Protein AF-A0A352FCW0-F1 (afdb_monomer_lite)

Structure (mmCIF, N/CA/C/O backbone):
data_AF-A0A352FCW0-F1
#
_entry.id   AF-A0A352FCW0-F1
#
loop_
_atom_site.group_PDB
_atom_site.id
_atom_site.type_symbol
_atom_site.label_atom_id
_atom_site.label_alt_id
_atom_site.label_comp_id
_atom_site.label_asym_id
_atom_site.label_entity_id
_atom_site.label_seq_id
_atom_site.pdbx_PDB_ins_code
_atom_site.Cartn_x
_atom_site.Cartn_y
_atom_site.Cartn_z
_atom_site.occupancy
_atom_site.B_iso_or_equiv
_atom_site.auth_seq_id
_atom_site.auth_comp_id
_atom_site.auth_asym_id
_atom_site.auth_atom_id
_atom_site.pdbx_PDB_model_num
ATOM 1 N N . MET A 1 1 ? -35.172 20.297 -51.872 1.00 46.06 1 MET A N 1
ATOM 2 C CA . MET A 1 1 ? -34.884 21.464 -51.011 1.00 46.06 1 MET A CA 1
ATOM 3 C C . MET A 1 1 ? -35.630 21.309 -49.692 1.00 46.06 1 MET A C 1
ATOM 5 O O . MET A 1 1 ? -36.744 21.790 -49.589 1.00 46.06 1 MET A O 1
ATOM 9 N N . ASN A 1 2 ? -35.044 20.618 -48.710 1.00 44.84 2 ASN A N 1
ATOM 10 C CA . ASN A 1 2 ? -35.530 20.645 -47.327 1.00 44.84 2 ASN A CA 1
ATOM 11 C C . ASN A 1 2 ? -34.406 21.219 -46.468 1.00 44.84 2 ASN A C 1
ATOM 13 O O . ASN A 1 2 ? -33.403 20.556 -46.216 1.00 44.84 2 ASN A O 1
ATOM 17 N N . SER A 1 3 ? -34.553 22.490 -46.108 1.00 53.47 3 SER A N 1
ATOM 18 C CA . SER A 1 3 ? -33.591 23.254 -45.322 1.00 53.47 3 SER A CA 1
ATOM 19 C C . SER A 1 3 ? -33.583 22.731 -43.886 1.00 53.47 3 SER A C 1
ATOM 21 O O . SER A 1 3 ? -34.507 22.979 -43.115 1.00 53.47 3 SER A O 1
ATOM 23 N N . ILE A 1 4 ? -32.550 21.967 -43.539 1.00 62.34 4 ILE A N 1
ATOM 24 C CA . ILE A 1 4 ? -32.309 21.484 -42.177 1.00 62.34 4 ILE A CA 1
ATOM 25 C C . ILE A 1 4 ? -31.967 22.715 -41.319 1.00 62.34 4 ILE A C 1
ATOM 27 O O . ILE A 1 4 ? -31.013 23.424 -41.645 1.00 62.34 4 ILE A O 1
ATOM 31 N N . PRO A 1 5 ? -32.730 23.033 -40.258 1.00 52.28 5 PRO A N 1
ATOM 32 C CA . PRO A 1 5 ? -32.533 24.279 -39.534 1.00 52.28 5 PRO A CA 1
ATOM 33 C C . PRO A 1 5 ? -31.253 24.215 -38.687 1.00 52.28 5 PRO A C 1
ATOM 35 O O . PRO A 1 5 ? -31.113 23.381 -37.789 1.00 52.28 5 PRO A O 1
ATOM 38 N N . LEU A 1 6 ? -30.338 25.142 -38.988 1.00 59.28 6 LEU A N 1
ATOM 39 C CA . LEU A 1 6 ? -28.965 25.294 -38.482 1.00 59.28 6 LEU A CA 1
ATOM 40 C C . LEU A 1 6 ? -28.824 25.243 -36.942 1.00 59.28 6 LEU A C 1
ATOM 42 O O . LEU A 1 6 ? -27.755 24.922 -36.433 1.00 59.28 6 LEU A O 1
ATOM 46 N N . HIS A 1 7 ? -29.903 25.475 -36.185 1.00 51.12 7 HIS A N 1
ATOM 47 C CA . HIS A 1 7 ? -29.898 25.419 -34.718 1.00 51.12 7 HIS A CA 1
ATOM 48 C C . HIS A 1 7 ? -29.762 23.993 -34.150 1.00 51.12 7 HIS A C 1
ATOM 50 O O . HIS A 1 7 ? -29.189 23.814 -33.077 1.00 51.12 7 HIS A O 1
ATOM 56 N N . ARG A 1 8 ? -30.241 22.959 -34.863 1.00 48.69 8 ARG A N 1
ATOM 57 C CA . ARG A 1 8 ? -30.185 21.565 -34.373 1.00 48.69 8 ARG A CA 1
ATOM 58 C C . ARG A 1 8 ? -28.763 21.006 -34.381 1.00 48.69 8 ARG A C 1
ATOM 60 O O . ARG A 1 8 ? -28.415 20.204 -33.522 1.00 48.69 8 ARG A O 1
ATOM 67 N N . SER A 1 9 ? -27.940 21.474 -35.321 1.00 47.31 9 SER A N 1
ATOM 68 C CA . SER A 1 9 ? -26.532 21.084 -35.440 1.00 47.31 9 SER A CA 1
ATOM 69 C C . SER A 1 9 ? -25.639 21.789 -34.416 1.00 47.31 9 SER A C 1
ATOM 71 O O . SER A 1 9 ? -24.590 21.261 -34.061 1.00 47.31 9 SER A O 1
ATOM 73 N N . LEU A 1 10 ? -26.061 22.957 -33.916 1.00 49.94 10 LEU A N 1
ATOM 74 C CA . LEU A 1 10 ? -25.282 23.750 -32.967 1.00 49.94 10 LEU A CA 1
ATOM 75 C C . LEU A 1 10 ? -25.457 23.265 -31.514 1.00 49.94 10 LEU A C 1
ATOM 77 O O . LEU A 1 10 ? -24.490 23.264 -30.759 1.00 49.94 10 LEU A O 1
ATOM 81 N N . CYS A 1 11 ? -26.637 22.748 -31.140 1.00 42.12 11 CYS A N 1
ATOM 82 C CA . CYS A 1 11 ? -26.856 22.139 -29.815 1.00 42.12 11 CYS A CA 1
ATOM 83 C C . CYS A 1 11 ? -26.120 20.804 -29.610 1.00 42.12 11 CYS A C 1
ATOM 85 O O . CYS A 1 11 ? -25.777 20.463 -28.480 1.00 42.12 11 CYS A O 1
ATOM 87 N N . LEU A 1 12 ? -25.858 20.045 -30.679 1.00 48.56 12 LEU A N 1
ATOM 88 C CA . LEU A 1 12 ? -25.116 18.782 -30.578 1.00 48.56 12 LEU A CA 1
ATOM 89 C C . LEU A 1 12 ? -23.610 18.996 -30.355 1.00 48.56 12 LEU A C 1
ATOM 91 O O . LEU A 1 12 ? -22.948 18.109 -29.825 1.00 48.56 12 LEU A O 1
ATOM 95 N N . LEU A 1 13 ? -23.075 20.175 -30.696 1.00 47.62 13 LEU A N 1
ATOM 96 C CA . LEU A 1 13 ? -21.655 20.489 -30.514 1.00 47.62 13 LEU A CA 1
ATOM 97 C C . LEU A 1 13 ? -21.319 20.953 -29.082 1.00 47.62 13 LEU A C 1
ATOM 99 O O . LEU A 1 13 ? -20.189 20.779 -28.635 1.00 47.62 13 LEU A O 1
ATOM 103 N N . SER A 1 14 ? -22.283 21.503 -28.332 1.00 49.62 14 SER A N 1
ATOM 104 C CA . SER A 1 14 ? -22.051 22.006 -26.967 1.00 49.62 14 SER A CA 1
ATOM 105 C C . SER A 1 14 ? -22.097 20.929 -25.877 1.00 49.62 14 SER A C 1
ATOM 107 O O . SER A 1 14 ? -21.581 21.154 -24.786 1.00 49.62 14 SER A O 1
ATOM 109 N N . LEU A 1 15 ? -22.681 19.754 -26.143 1.00 50.31 15 LEU A N 1
ATOM 110 C CA . LEU A 1 15 ? -22.787 18.673 -25.149 1.00 50.31 15 LEU A CA 1
ATOM 111 C C . LEU A 1 15 ? -21.521 17.791 -25.068 1.00 50.31 15 LEU A C 1
ATOM 113 O O . LEU A 1 15 ? -21.338 17.067 -24.094 1.00 50.31 15 LEU A O 1
ATOM 117 N N . GLY A 1 16 ? -20.624 17.868 -26.059 1.00 51.00 16 GLY A N 1
ATOM 118 C CA . GLY A 1 16 ? -19.417 17.032 -26.139 1.00 51.00 16 GLY A CA 1
ATOM 119 C C . GLY A 1 16 ? -18.203 17.527 -25.339 1.00 51.00 16 GLY A C 1
ATOM 120 O O . GLY A 1 16 ? -17.271 16.761 -25.122 1.00 51.00 16 GLY A O 1
ATOM 121 N N . LEU A 1 17 ? -18.194 18.782 -24.878 1.00 50.91 17 LEU A N 1
ATOM 122 C CA . LEU A 1 17 ? -17.017 19.391 -24.231 1.00 50.91 17 LEU A CA 1
ATOM 123 C C . LEU A 1 17 ? -16.958 19.210 -22.706 1.00 50.91 17 LEU A C 1
ATOM 125 O O . LEU A 1 17 ? -15.923 19.488 -22.107 1.00 50.91 17 LEU A O 1
ATOM 129 N N . PHE A 1 18 ? -18.016 18.701 -22.068 1.00 48.22 18 PHE A N 1
ATOM 130 C CA . PHE A 1 18 ? -18.032 18.502 -20.612 1.00 48.22 18 PHE A CA 1
ATOM 131 C C . PHE A 1 18 ? -17.399 17.184 -20.143 1.00 48.22 18 PHE A C 1
ATOM 133 O O . PHE A 1 18 ? -17.110 17.042 -18.959 1.00 48.22 18 PHE A O 1
ATOM 140 N N . PHE A 1 19 ? -17.153 16.225 -21.040 1.00 49.19 19 PHE A N 1
ATOM 141 C CA . PHE A 1 19 ? -16.650 14.901 -20.646 1.00 49.19 19 PHE A CA 1
ATOM 142 C C . PHE A 1 19 ? -15.115 14.792 -20.629 1.00 49.19 19 PHE A C 1
ATOM 144 O O . PHE A 1 19 ? -14.572 13.762 -20.242 1.00 49.19 19 PHE A O 1
ATOM 151 N N . SER A 1 20 ? -14.395 15.836 -21.054 1.00 49.03 20 SER A N 1
ATOM 152 C CA . SER A 1 20 ? -12.980 15.701 -21.424 1.00 49.03 20 SER A CA 1
ATOM 153 C C . SER A 1 20 ? -11.960 16.061 -20.336 1.00 49.03 20 SER A C 1
ATOM 155 O O . SER A 1 20 ? -10.766 15.949 -20.598 1.00 49.03 20 SER A O 1
ATOM 157 N N . SER A 1 21 ? -12.369 16.492 -19.135 1.00 43.19 21 SER A N 1
ATOM 158 C CA . SER A 1 21 ? -11.427 17.039 -18.138 1.00 43.19 21 SER A CA 1
ATOM 159 C C . SER A 1 21 ? -11.143 16.160 -16.919 1.00 43.19 21 SER A C 1
ATOM 161 O O . SER A 1 21 ? -10.517 16.639 -15.977 1.00 43.19 21 SER A O 1
ATOM 163 N N . SER A 1 22 ? -11.548 14.888 -16.898 1.00 43.19 22 SER A N 1
ATOM 164 C CA . SER A 1 22 ? -11.097 13.979 -15.836 1.00 43.19 22 SER A CA 1
ATOM 165 C C . SER A 1 22 ? -9.909 13.158 -16.334 1.00 43.19 22 SER A C 1
ATOM 167 O O . SER A 1 22 ? -10.084 12.079 -16.892 1.00 43.19 22 SER A O 1
ATOM 169 N N . LEU A 1 23 ? -8.692 13.692 -16.169 1.00 55.28 23 LEU A N 1
ATOM 170 C CA . LEU A 1 23 ? -7.484 12.865 -16.171 1.00 55.28 23 LEU A CA 1
ATOM 171 C C . LEU A 1 23 ? -7.317 12.282 -14.759 1.00 55.28 23 LEU A C 1
ATOM 173 O O . LEU A 1 23 ? -6.994 13.034 -13.836 1.00 55.28 23 LEU A O 1
ATOM 177 N N . PRO A 1 24 ? -7.531 10.973 -14.550 1.00 50.25 24 PRO A N 1
ATOM 178 C CA . PRO A 1 24 ? -7.170 10.344 -13.293 1.00 50.25 24 PRO A CA 1
ATOM 179 C C . PRO A 1 24 ? -5.639 10.255 -13.189 1.00 50.25 24 PRO A C 1
ATOM 181 O O . PRO A 1 24 ? -4.991 9.684 -14.059 1.00 50.25 24 PRO A O 1
ATOM 184 N N . GLY A 1 25 ? -5.079 10.809 -12.111 1.00 57.16 25 GLY A N 1
ATOM 185 C CA . GLY A 1 25 ? -3.739 10.480 -11.612 1.00 57.16 25 GLY A CA 1
ATOM 186 C C . GLY A 1 25 ? -2.565 10.886 -12.507 1.00 57.16 25 GLY A C 1
ATOM 187 O O . GLY A 1 25 ? -1.938 10.034 -13.127 1.00 57.16 25 GLY A O 1
ATOM 188 N N . GLN A 1 26 ? -2.211 12.174 -12.522 1.00 56.91 26 GLN A N 1
ATOM 189 C CA . GLN A 1 26 ? -0.851 12.579 -12.886 1.00 56.91 26 GLN A CA 1
ATOM 190 C C . GLN A 1 26 ? 0.007 12.540 -11.621 1.00 56.91 26 GLN A C 1
ATOM 192 O O . GLN A 1 26 ? -0.141 13.402 -10.756 1.00 56.91 26 GLN A O 1
ATOM 197 N N . ASP A 1 27 ? 0.878 11.539 -11.485 1.00 63.91 27 ASP A N 1
ATOM 198 C CA . ASP A 1 27 ? 1.909 11.602 -10.448 1.00 63.91 27 ASP A CA 1
ATOM 199 C C . ASP A 1 27 ? 2.846 12.774 -10.778 1.00 63.91 27 ASP A C 1
ATOM 201 O O . ASP A 1 27 ? 3.234 12.958 -11.936 1.00 63.91 27 ASP A O 1
ATOM 205 N N . SER A 1 28 ? 3.221 13.587 -9.786 1.00 67.50 28 SER A N 1
ATOM 206 C CA . SER A 1 28 ? 4.217 14.642 -10.007 1.00 67.50 28 SER A CA 1
ATOM 207 C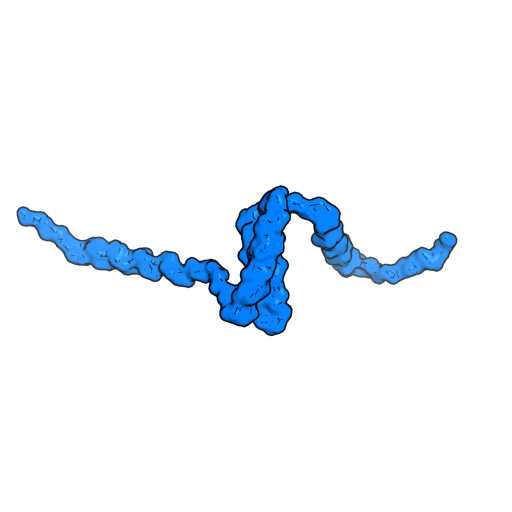 C . SER A 1 28 ? 5.538 14.048 -10.486 1.00 67.50 28 SER A C 1
ATOM 209 O O . SER A 1 28 ? 5.929 12.949 -10.083 1.00 67.50 28 SER A O 1
ATOM 211 N N . ALA A 1 29 ? 6.287 14.824 -11.271 1.00 73.69 29 ALA A N 1
ATOM 212 C CA . ALA A 1 29 ? 7.649 14.493 -11.686 1.00 73.69 29 ALA A CA 1
ATOM 213 C C . ALA A 1 29 ? 8.555 14.085 -10.504 1.00 73.69 29 ALA A C 1
ATOM 215 O O . ALA A 1 29 ? 9.464 13.280 -10.679 1.00 73.69 29 ALA A O 1
ATOM 216 N N . ALA A 1 30 ? 8.275 14.581 -9.292 1.00 81.38 30 ALA A N 1
ATOM 217 C CA . ALA A 1 30 ? 8.989 14.205 -8.070 1.00 81.38 30 ALA A CA 1
ATOM 218 C C . ALA A 1 30 ? 8.804 12.727 -7.664 1.00 81.38 30 ALA A C 1
ATOM 220 O O . ALA A 1 30 ? 9.695 12.140 -7.056 1.00 81.38 30 ALA A O 1
ATOM 221 N N . LEU A 1 31 ? 7.668 12.113 -8.008 1.00 86.62 31 LEU A N 1
ATOM 222 C CA . LEU A 1 31 ? 7.311 10.738 -7.644 1.00 86.62 31 LEU A CA 1
ATOM 223 C C . LEU A 1 31 ? 7.627 9.717 -8.749 1.00 86.62 31 LEU A C 1
ATOM 225 O O . LEU A 1 31 ? 7.669 8.515 -8.482 1.00 86.62 31 LEU A O 1
ATOM 229 N N . ALA A 1 32 ? 7.940 10.180 -9.964 1.00 89.25 32 ALA A N 1
ATOM 230 C CA . ALA A 1 32 ? 8.375 9.344 -11.083 1.00 89.25 32 ALA A CA 1
ATOM 231 C C . ALA A 1 32 ? 9.457 8.293 -10.726 1.00 89.25 32 ALA A C 1
ATOM 233 O O . ALA A 1 32 ? 9.253 7.122 -11.058 1.00 89.25 32 ALA A O 1
ATOM 234 N N . PRO A 1 33 ? 10.553 8.622 -10.003 1.00 92.50 33 PRO A N 1
ATOM 235 C CA . PRO A 1 33 ? 11.566 7.618 -9.656 1.00 92.50 33 PRO A CA 1
ATOM 236 C C . PRO A 1 33 ? 11.044 6.529 -8.704 1.00 92.50 33 PRO A C 1
ATOM 238 O O . PRO A 1 33 ? 11.459 5.372 -8.792 1.00 92.50 33 PRO A O 1
ATOM 241 N N . ILE A 1 34 ? 10.113 6.866 -7.803 1.00 93.62 34 ILE A N 1
ATOM 242 C CA . ILE A 1 34 ? 9.499 5.895 -6.885 1.00 93.62 34 ILE A CA 1
ATOM 243 C C . ILE A 1 34 ? 8.584 4.955 -7.672 1.00 93.62 34 ILE A C 1
ATOM 245 O O . ILE A 1 34 ? 8.662 3.739 -7.492 1.00 93.62 34 ILE A O 1
ATOM 249 N N . ARG A 1 35 ? 7.772 5.498 -8.588 1.00 93.25 35 ARG A N 1
ATOM 250 C CA . ARG A 1 35 ? 6.936 4.701 -9.495 1.00 93.25 35 ARG A CA 1
ATOM 251 C C . ARG A 1 35 ? 7.772 3.698 -10.284 1.00 93.25 35 ARG A C 1
ATOM 253 O O . ARG A 1 35 ? 7.474 2.505 -10.242 1.00 93.25 35 ARG A O 1
ATOM 260 N N . GLU A 1 36 ? 8.829 4.157 -10.952 1.00 94.50 36 GLU A N 1
ATOM 261 C CA . GLU A 1 36 ? 9.694 3.294 -11.763 1.00 94.50 36 GLU A CA 1
ATOM 262 C C . GLU A 1 36 ? 10.313 2.173 -10.919 1.00 94.50 36 GLU A C 1
ATOM 264 O O . GLU A 1 36 ? 10.344 1.007 -11.327 1.00 94.50 36 GLU A O 1
ATOM 269 N N . LYS A 1 37 ? 10.741 2.492 -9.691 1.00 95.31 37 LYS A N 1
ATOM 270 C CA . LYS A 1 37 ? 11.282 1.493 -8.770 1.00 95.31 37 LYS A CA 1
ATOM 271 C C . LYS A 1 37 ? 10.235 0.455 -8.368 1.00 95.31 37 LYS A C 1
ATOM 273 O O . LYS A 1 37 ? 10.538 -0.740 -8.384 1.00 95.31 37 LYS A O 1
ATOM 278 N N . CYS A 1 38 ? 9.019 0.881 -8.032 1.00 95.06 38 CYS A N 1
ATOM 279 C CA . CYS A 1 38 ? 7.917 -0.018 -7.695 1.00 95.06 38 CYS A CA 1
ATOM 280 C C . CYS A 1 38 ? 7.544 -0.928 -8.875 1.00 95.06 38 CYS A C 1
ATOM 282 O O . CYS A 1 38 ? 7.348 -2.129 -8.680 1.00 95.06 38 CYS A O 1
ATOM 284 N N . GLU A 1 39 ? 7.506 -0.400 -10.099 1.00 94.69 39 GLU A N 1
ATOM 285 C CA . GLU A 1 39 ? 7.249 -1.184 -11.313 1.00 94.69 39 GLU A CA 1
ATOM 286 C C . GLU A 1 39 ? 8.366 -2.198 -11.589 1.00 94.69 39 GLU A C 1
ATOM 288 O O . GLU A 1 39 ? 8.088 -3.361 -11.886 1.00 94.69 39 GLU A O 1
ATOM 293 N N . SER A 1 40 ? 9.628 -1.786 -11.445 1.00 95.50 40 SER A N 1
ATOM 294 C CA . SER A 1 40 ? 10.803 -2.653 -11.603 1.00 95.50 40 SER A CA 1
ATOM 295 C C . SER A 1 40 ? 10.771 -3.841 -10.636 1.00 95.50 40 SER A C 1
ATOM 297 O O . SER A 1 40 ? 10.919 -4.986 -11.059 1.00 95.50 40 SER A O 1
ATOM 299 N N . VAL A 1 41 ? 10.493 -3.589 -9.352 1.00 94.69 41 VAL A N 1
ATOM 300 C CA . VAL A 1 41 ? 10.373 -4.641 -8.329 1.00 94.69 41 VAL A CA 1
ATOM 301 C C . VAL A 1 41 ? 9.189 -5.562 -8.623 1.00 94.69 41 VAL A C 1
ATOM 303 O O . VAL A 1 41 ? 9.321 -6.779 -8.529 1.00 94.69 41 VAL A O 1
ATOM 306 N N . SER A 1 42 ? 8.052 -5.002 -9.041 1.00 93.81 42 SER A N 1
ATOM 307 C CA . SER A 1 42 ? 6.835 -5.772 -9.329 1.00 93.81 42 SER A CA 1
ATOM 308 C C . SER A 1 42 ? 7.031 -6.789 -10.457 1.00 93.81 42 SER A C 1
ATOM 310 O O . SER A 1 42 ? 6.489 -7.889 -10.386 1.00 93.81 42 SER A O 1
ATOM 312 N N . LYS A 1 43 ? 7.852 -6.464 -11.467 1.00 93.19 43 LYS A N 1
ATOM 313 C CA . LYS A 1 43 ? 8.181 -7.368 -12.587 1.00 93.19 43 LYS A CA 1
ATOM 314 C C . LYS A 1 43 ? 8.956 -8.621 -12.161 1.00 93.19 43 LYS A C 1
ATOM 316 O O . LYS A 1 43 ? 8.973 -9.592 -12.908 1.00 93.19 43 LYS A O 1
ATOM 321 N N . GLY A 1 44 ? 9.588 -8.617 -10.985 1.00 93.62 44 GLY A N 1
ATOM 322 C CA . GLY A 1 44 ? 10.336 -9.764 -10.463 1.00 93.62 44 GLY A CA 1
ATOM 323 C C . GLY A 1 44 ? 9.467 -10.895 -9.900 1.00 93.62 44 GLY A C 1
ATOM 324 O O . GLY A 1 44 ? 9.994 -11.963 -9.596 1.00 93.62 44 GLY A O 1
ATOM 325 N N . PHE A 1 45 ? 8.155 -10.691 -9.750 1.00 93.31 45 PHE A N 1
ATOM 326 C CA . PHE A 1 45 ? 7.255 -11.663 -9.130 1.00 93.31 45 PHE A CA 1
ATOM 327 C C . PHE A 1 45 ? 6.387 -12.375 -10.167 1.00 93.31 45 PHE A C 1
ATOM 329 O O . PHE A 1 45 ? 5.824 -11.762 -11.071 1.00 93.31 45 PHE A O 1
ATOM 336 N N . SER A 1 46 ? 6.212 -13.685 -9.990 1.00 90.75 46 SER A N 1
ATOM 337 C CA . SER A 1 46 ? 5.217 -14.456 -10.742 1.00 90.75 46 SER A CA 1
ATOM 338 C C . SER A 1 46 ? 3.827 -14.209 -10.148 1.00 90.75 46 SER A C 1
ATOM 340 O O . SER A 1 46 ? 3.376 -14.944 -9.273 1.00 90.75 46 SER A O 1
ATOM 342 N N . GLY A 1 47 ? 3.170 -13.129 -10.575 1.00 91.81 47 GLY A N 1
ATOM 343 C CA . GLY A 1 47 ? 1.838 -12.751 -10.105 1.00 91.81 47 GLY A CA 1
ATOM 344 C C . GLY A 1 47 ? 1.488 -11.291 -10.385 1.00 91.81 47 GLY A C 1
ATOM 345 O O . GLY A 1 47 ? 2.224 -10.571 -11.053 1.00 91.81 47 GLY A O 1
ATOM 346 N N . VAL A 1 48 ? 0.344 -10.847 -9.860 1.00 94.25 48 VAL A N 1
ATOM 347 C CA . VAL A 1 48 ? -0.077 -9.442 -9.921 1.00 94.25 48 VAL A CA 1
ATOM 348 C C . VAL A 1 48 ? 0.276 -8.767 -8.600 1.00 94.25 48 VAL A C 1
ATOM 350 O O . VAL A 1 48 ? -0.175 -9.212 -7.546 1.00 94.25 48 VAL A O 1
ATOM 353 N N . VAL A 1 49 ? 1.056 -7.688 -8.655 1.00 96.00 49 VAL A N 1
ATOM 354 C CA . VAL A 1 49 ? 1.465 -6.905 -7.478 1.00 96.00 49 VAL A CA 1
ATOM 355 C C . VAL A 1 49 ? 0.723 -5.572 -7.473 1.00 96.00 49 VAL A C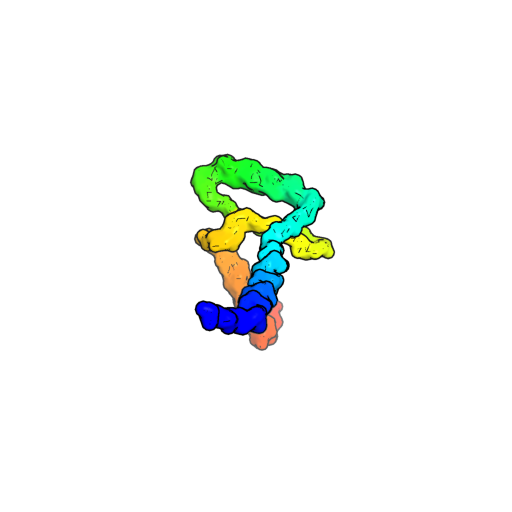 1
ATOM 357 O O . VAL A 1 49 ? 0.796 -4.820 -8.443 1.00 96.00 49 VAL A O 1
ATOM 360 N N . GLY A 1 50 ? -0.006 -5.282 -6.397 1.00 95.12 50 GLY A N 1
ATOM 361 C CA . GLY A 1 50 ? -0.601 -3.969 -6.146 1.00 95.12 50 GLY A CA 1
ATOM 362 C C . GLY A 1 50 ? 0.300 -3.132 -5.247 1.00 95.12 50 GLY A C 1
ATOM 363 O O . GLY A 1 50 ? 0.856 -3.654 -4.282 1.00 95.12 50 GLY A O 1
ATOM 364 N N . VAL A 1 51 ? 0.442 -1.842 -5.548 1.00 95.56 51 VAL A N 1
ATOM 365 C CA . VAL A 1 51 ? 1.241 -0.904 -4.745 1.00 95.56 51 VAL A CA 1
ATOM 366 C C . VAL A 1 51 ? 0.441 0.373 -4.541 1.00 95.56 51 VAL A C 1
ATOM 368 O O . VAL A 1 51 ? -0.108 0.906 -5.497 1.00 95.56 51 VAL A O 1
ATOM 371 N N . GLY A 1 52 ? 0.390 0.871 -3.309 1.00 94.31 52 GLY A N 1
ATOM 372 C CA . GLY A 1 52 ? -0.147 2.189 -2.979 1.00 94.31 52 GLY A CA 1
ATOM 373 C C . GLY A 1 52 ? 0.839 2.915 -2.075 1.00 94.31 52 GLY A C 1
ATOM 374 O O . GLY A 1 52 ? 1.204 2.391 -1.026 1.00 94.31 52 GLY A O 1
ATOM 375 N N . VAL A 1 53 ? 1.290 4.094 -2.489 1.00 93.81 53 VAL A N 1
ATOM 376 C CA . VAL A 1 53 ? 2.218 4.944 -1.734 1.00 93.81 53 VAL A CA 1
ATOM 377 C C . VAL A 1 53 ? 1.618 6.335 -1.644 1.00 93.81 53 VAL A C 1
ATOM 379 O O . VAL A 1 53 ? 1.183 6.868 -2.661 1.00 93.81 53 VAL A O 1
ATOM 382 N N . GLN A 1 54 ? 1.625 6.916 -0.446 1.00 92.88 54 GLN A N 1
ATOM 383 C CA . GLN A 1 54 ? 1.256 8.308 -0.214 1.00 92.88 54 GLN A CA 1
ATOM 384 C C . GLN A 1 54 ? 2.462 9.086 0.298 1.00 92.88 54 GLN A C 1
ATOM 386 O O . GLN A 1 54 ? 3.114 8.668 1.256 1.00 92.88 54 GLN A O 1
ATOM 391 N N . GLU A 1 55 ? 2.719 10.247 -0.287 1.00 92.00 55 GLU A N 1
ATOM 392 C CA . GLU A 1 55 ? 3.598 11.240 0.310 1.00 92.00 55 GLU A CA 1
ATOM 393 C C . GLU A 1 55 ? 2.819 12.050 1.355 1.00 92.00 55 GLU A C 1
ATOM 395 O O . GLU A 1 55 ? 1.837 12.723 1.045 1.00 92.00 55 GLU A O 1
ATOM 400 N N . LEU A 1 56 ? 3.259 12.000 2.613 1.00 91.69 56 LEU A N 1
ATOM 401 C CA . LEU A 1 56 ? 2.511 12.580 3.734 1.00 91.69 56 LEU A CA 1
ATOM 402 C C . LEU A 1 56 ? 2.481 14.118 3.737 1.00 91.69 56 LEU A C 1
ATOM 404 O O . LEU A 1 56 ? 1.552 14.700 4.287 1.00 91.69 56 LEU A O 1
ATOM 408 N N . ASN A 1 57 ? 3.468 14.780 3.124 1.00 89.75 57 ASN A N 1
ATOM 409 C CA . ASN A 1 57 ? 3.599 16.241 3.183 1.00 89.75 57 ASN A CA 1
ATOM 410 C C . ASN A 1 57 ? 2.618 16.974 2.262 1.00 89.75 57 ASN A C 1
ATOM 412 O O . ASN A 1 57 ? 2.067 18.006 2.632 1.00 89.75 57 ASN A O 1
ATOM 416 N N . ASN A 1 58 ? 2.426 16.464 1.047 1.00 87.12 58 ASN A N 1
ATOM 417 C CA . ASN A 1 58 ? 1.594 17.094 0.019 1.00 87.12 58 ASN A CA 1
ATOM 418 C C . ASN A 1 58 ? 0.389 16.228 -0.383 1.00 87.12 58 ASN A C 1
ATOM 420 O O . ASN A 1 58 ? -0.427 16.659 -1.193 1.00 87.12 58 ASN A O 1
ATOM 424 N N . GLY A 1 59 ? 0.272 15.018 0.175 1.00 88.94 59 GLY A N 1
ATOM 425 C CA . GLY A 1 59 ? -0.839 14.107 -0.066 1.00 88.94 59 GLY A CA 1
ATOM 426 C C . GLY A 1 59 ? -0.840 13.465 -1.451 1.00 88.94 59 GLY A C 1
ATOM 427 O O . GLY A 1 59 ? -1.864 12.905 -1.836 1.00 88.94 59 GLY A O 1
ATOM 428 N N . GLN A 1 60 ? 0.257 13.543 -2.205 1.00 89.94 60 GLN A N 1
ATOM 429 C CA . GLN A 1 60 ? 0.357 12.898 -3.508 1.00 89.94 60 GLN A CA 1
ATOM 430 C C . GLN A 1 60 ? 0.415 11.377 -3.384 1.00 89.94 60 GLN A C 1
ATOM 432 O O . GLN A 1 60 ? 0.922 10.839 -2.399 1.00 89.94 60 GLN A O 1
ATOM 437 N N . TRP A 1 61 ? -0.079 10.686 -4.410 1.00 90.94 61 TRP A N 1
ATOM 438 C CA . TRP A 1 61 ? -0.178 9.232 -4.423 1.00 90.94 61 TRP A CA 1
ATOM 439 C C . TRP A 1 61 ? 0.492 8.633 -5.648 1.00 90.94 61 TRP A C 1
ATOM 441 O O . TRP A 1 61 ? 0.398 9.191 -6.733 1.00 90.94 61 TRP A O 1
ATOM 451 N N . ILE A 1 62 ? 1.073 7.451 -5.466 1.00 93.19 62 ILE A N 1
ATOM 452 C CA . ILE A 1 62 ? 1.397 6.511 -6.538 1.00 93.19 62 ILE A CA 1
ATOM 453 C C . ILE A 1 62 ? 0.572 5.260 -6.295 1.00 93.19 62 ILE A C 1
ATOM 455 O O . ILE A 1 62 ? 0.616 4.682 -5.206 1.00 93.19 62 ILE A O 1
ATOM 459 N N . VAL A 1 63 ? -0.148 4.813 -7.320 1.00 93.88 63 VAL A N 1
ATOM 460 C CA . VAL A 1 63 ? -0.921 3.573 -7.259 1.00 93.88 63 VAL A CA 1
ATOM 461 C C . VAL A 1 63 ? -0.621 2.708 -8.484 1.00 93.88 63 VAL A C 1
ATOM 463 O O . VAL A 1 63 ? -0.747 3.159 -9.622 1.00 9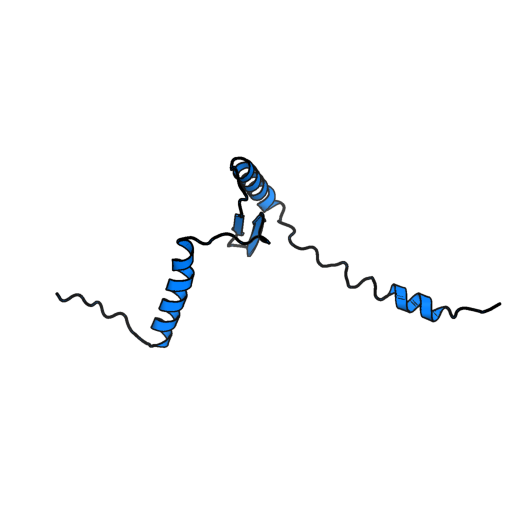3.88 63 VAL A O 1
ATOM 466 N N . LEU A 1 64 ? -0.226 1.456 -8.248 1.00 94.19 64 LEU A N 1
ATOM 467 C CA . LEU A 1 64 ? -0.071 0.403 -9.253 1.00 94.19 64 LEU A CA 1
ATOM 468 C C . LEU A 1 64 ? -1.157 -0.651 -9.033 1.00 94.19 64 LEU A C 1
ATOM 470 O O . LEU A 1 64 ? -1.313 -1.140 -7.913 1.00 94.19 64 LEU A O 1
ATOM 474 N N . ASN A 1 65 ? -1.881 -1.024 -10.094 1.00 94.12 65 ASN A N 1
ATOM 475 C CA . ASN A 1 65 ? -2.969 -2.014 -10.043 1.00 94.12 65 ASN A CA 1
ATOM 476 C C . ASN A 1 65 ? -4.054 -1.705 -8.983 1.00 94.12 65 ASN A C 1
ATOM 478 O O . ASN A 1 65 ? -4.603 -2.620 -8.369 1.00 94.12 65 ASN A O 1
ATOM 482 N N . GLY A 1 66 ? -4.350 -0.421 -8.743 1.00 91.94 66 GLY A N 1
ATOM 483 C CA . GLY A 1 66 ? -5.277 0.027 -7.691 1.00 91.94 66 GLY A CA 1
ATOM 484 C C . GLY A 1 66 ? -6.750 -0.309 -7.926 1.00 91.94 66 GLY A C 1
ATOM 485 O O . GLY A 1 66 ? -7.552 -0.280 -6.999 1.00 91.94 66 GLY A O 1
ATOM 486 N N . ASP A 1 67 ? -7.106 -0.650 -9.159 1.00 94.38 67 ASP A N 1
ATOM 487 C CA . ASP A 1 67 ? -8.422 -1.131 -9.573 1.00 94.38 67 ASP A CA 1
ATOM 488 C C . ASP A 1 67 ? -8.657 -2.608 -9.209 1.00 94.38 67 ASP A C 1
ATOM 490 O O . ASP A 1 6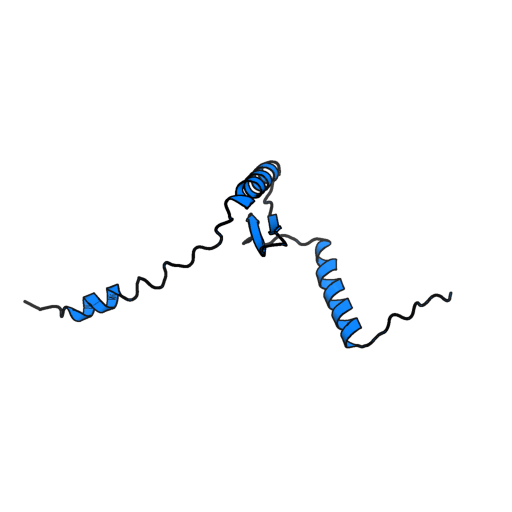7 ? -9.790 -3.096 -9.242 1.00 94.38 67 ASP A O 1
ATOM 494 N N . LYS A 1 68 ? -7.599 -3.342 -8.844 1.00 94.94 68 LYS A N 1
ATOM 495 C CA . LYS A 1 68 ? -7.673 -4.777 -8.567 1.00 94.94 68 LYS A CA 1
ATOM 496 C C . LYS A 1 68 ? -7.965 -5.066 -7.099 1.00 94.94 68 LYS A C 1
ATOM 498 O O . LYS A 1 68 ? -7.544 -4.363 -6.184 1.00 94.94 68 LYS A O 1
ATOM 503 N N . ARG A 1 69 ? -8.670 -6.174 -6.865 1.00 95.19 69 ARG A N 1
ATOM 504 C CA . ARG A 1 69 ? -8.892 -6.729 -5.525 1.00 95.19 69 ARG A CA 1
ATOM 505 C C . ARG A 1 69 ? -7.775 -7.709 -5.181 1.00 95.19 69 ARG A C 1
ATOM 507 O O . ARG A 1 69 ? -7.491 -8.614 -5.961 1.00 95.19 69 ARG A O 1
ATOM 514 N N . PHE A 1 70 ? -7.209 -7.564 -3.988 1.00 94.88 70 PHE A N 1
ATOM 515 C CA . PHE A 1 70 ? -6.195 -8.464 -3.444 1.00 94.88 70 PHE A CA 1
ATOM 516 C C . PHE A 1 70 ? -6.723 -9.139 -2.171 1.00 94.88 70 PHE A C 1
ATOM 518 O O . PHE A 1 70 ? -7.467 -8.509 -1.411 1.00 94.88 70 PHE A O 1
ATOM 525 N N . PRO A 1 71 ? -6.368 -10.408 -1.906 1.00 94.19 71 PRO A N 1
ATOM 526 C CA . PRO A 1 71 ? -6.714 -11.054 -0.648 1.00 94.19 71 PRO A CA 1
ATOM 527 C C . PRO A 1 71 ? -5.981 -10.350 0.498 1.00 94.19 71 PRO A C 1
ATOM 529 O O . PRO A 1 71 ? -4.756 -10.282 0.504 1.00 94.19 71 PRO A O 1
ATOM 532 N N . MET A 1 72 ? -6.718 -9.847 1.489 1.00 94.06 72 MET A N 1
ATOM 533 C CA . MET A 1 72 ? -6.102 -9.080 2.581 1.00 94.06 72 MET A CA 1
ATOM 534 C C . MET A 1 72 ? -5.212 -9.941 3.488 1.00 94.06 72 MET A C 1
ATOM 536 O O . MET A 1 72 ? -4.339 -9.407 4.167 1.00 94.06 72 MET A O 1
ATOM 540 N N . GLN A 1 73 ? -5.421 -11.264 3.528 1.00 94.50 73 GLN A N 1
ATOM 541 C CA . GLN A 1 73 ? -4.760 -12.150 4.499 1.00 94.50 73 GLN A CA 1
ATOM 542 C C . GLN A 1 73 ? -4.848 -11.532 5.903 1.00 94.50 73 GLN A C 1
ATOM 544 O O . GLN A 1 73 ? -5.849 -10.890 6.201 1.00 94.50 73 GLN A O 1
ATOM 549 N N . SER A 1 74 ? -3.823 -11.653 6.754 1.00 97.25 74 SER A N 1
ATOM 550 C CA . SER A 1 74 ? -3.824 -11.073 8.107 1.00 97.25 74 SER A CA 1
ATOM 551 C C . SER A 1 74 ? -3.908 -9.535 8.173 1.00 97.25 74 SER A C 1
ATOM 553 O O . SER A 1 74 ? -4.113 -9.020 9.270 1.00 97.25 74 SER A O 1
ATOM 555 N N . VAL A 1 75 ? -3.832 -8.797 7.053 1.00 95.31 75 VAL A N 1
ATOM 556 C CA . VAL A 1 75 ? -3.996 -7.326 7.036 1.00 95.31 75 VAL A CA 1
ATOM 557 C C . VAL A 1 75 ? -5.399 -6.910 7.495 1.00 95.31 75 VAL A C 1
ATOM 559 O O . VAL A 1 75 ? -5.558 -5.830 8.052 1.00 95.31 75 VAL A O 1
ATOM 562 N N . PHE A 1 76 ? -6.406 -7.790 7.384 1.00 95.62 76 PHE A N 1
ATOM 563 C CA . PHE A 1 76 ? -7.768 -7.535 7.886 1.00 95.62 76 PHE A CA 1
ATOM 564 C C . PHE A 1 76 ? -7.848 -7.202 9.381 1.00 95.62 76 PHE A C 1
ATOM 566 O O . PHE A 1 76 ? -8.802 -6.559 9.818 1.00 95.62 76 PHE A O 1
ATOM 573 N N . LYS A 1 77 ? -6.863 -7.640 10.175 1.00 97.19 77 LYS A N 1
ATOM 574 C CA . LYS A 1 77 ? -6.846 -7.414 11.623 1.00 97.19 77 LYS A CA 1
ATOM 575 C C . LYS A 1 77 ? -6.729 -5.934 11.964 1.00 97.19 77 LYS A C 1
ATOM 577 O O . LYS A 1 77 ? -7.268 -5.529 12.984 1.00 97.19 77 LYS A O 1
ATOM 582 N N . LEU A 1 78 ? -6.076 -5.134 11.116 1.00 97.00 78 LEU A N 1
ATOM 583 C CA . LEU A 1 78 ? -5.938 -3.696 11.333 1.00 97.00 78 LEU A CA 1
ATOM 584 C C . LEU A 1 78 ? -7.296 -2.968 11.297 1.00 97.00 78 LEU A C 1
ATOM 586 O O . LEU A 1 78 ? -7.668 -2.407 12.327 1.00 97.00 78 LEU A O 1
ATOM 590 N N . PRO A 1 79 ? -8.081 -2.994 10.197 1.00 95.50 79 PRO A N 1
ATOM 591 C CA . PRO A 1 79 ? -9.391 -2.343 10.181 1.00 95.50 79 PRO A CA 1
ATOM 592 C C . PRO A 1 79 ? -10.355 -2.948 11.211 1.00 95.50 79 PRO A C 1
ATOM 594 O O . PRO A 1 79 ? -11.166 -2.223 11.782 1.00 95.50 79 PRO A O 1
ATOM 597 N N . LEU A 1 80 ? -10.241 -4.248 11.514 1.00 96.56 80 LEU A N 1
ATOM 598 C CA . LEU A 1 80 ? -11.013 -4.868 12.592 1.00 96.56 80 LEU A CA 1
ATOM 599 C C . LEU A 1 80 ? -10.657 -4.276 13.965 1.00 96.56 80 LEU A C 1
ATOM 601 O O . LEU A 1 80 ? -11.554 -3.907 14.716 1.00 96.56 80 LEU A O 1
ATOM 605 N N . ALA A 1 81 ? -9.369 -4.161 14.291 1.00 96.62 81 ALA A N 1
ATOM 606 C CA . ALA A 1 81 ? -8.909 -3.574 15.545 1.00 96.62 81 ALA A CA 1
ATOM 607 C C . ALA A 1 81 ? -9.299 -2.096 15.654 1.00 96.62 81 ALA A C 1
ATOM 609 O O . ALA A 1 81 ? -9.720 -1.671 16.724 1.00 96.62 81 ALA A O 1
ATOM 610 N N . MET A 1 82 ? -9.239 -1.333 14.557 1.00 96.94 82 MET A N 1
ATOM 611 C CA . MET A 1 82 ? -9.729 0.050 14.522 1.00 96.94 82 MET A CA 1
ATOM 612 C C . MET A 1 82 ? -11.229 0.128 14.822 1.00 96.94 82 MET A C 1
ATOM 614 O O . MET A 1 82 ? -11.639 0.951 15.631 1.00 96.94 82 MET A O 1
ATOM 618 N N . ALA A 1 83 ? -12.043 -0.762 14.246 1.00 95.25 83 ALA A N 1
ATOM 619 C CA . ALA A 1 83 ? -13.474 -0.825 14.545 1.00 95.25 83 ALA A CA 1
ATOM 620 C C . ALA A 1 83 ? -13.757 -1.240 16.002 1.00 95.25 83 ALA A C 1
ATOM 622 O O . ALA A 1 83 ? -14.727 -0.785 16.606 1.00 95.25 83 ALA A O 1
ATOM 623 N N . VAL A 1 84 ? -12.925 -2.111 16.584 1.00 95.44 84 VAL A N 1
ATOM 624 C CA . VAL A 1 84 ? -13.004 -2.472 18.009 1.00 95.44 84 VAL A CA 1
ATOM 625 C C . VAL A 1 84 ? -12.615 -1.288 18.894 1.00 95.44 84 VAL A C 1
ATOM 627 O O . VAL A 1 84 ? -13.315 -1.018 19.866 1.00 95.44 84 VAL A O 1
ATOM 630 N N . LEU A 1 85 ? -11.544 -0.568 18.551 1.00 93.94 85 LEU A N 1
ATOM 631 C CA . LEU A 1 85 ? -11.095 0.621 19.273 1.00 93.94 85 LEU A CA 1
ATOM 632 C C . LEU A 1 85 ? -12.160 1.721 19.237 1.00 93.94 85 LEU A C 1
ATOM 634 O O . LEU A 1 85 ? -12.539 2.226 20.283 1.00 93.94 85 LEU A O 1
ATOM 638 N N . GLU A 1 86 ? -12.737 1.997 18.067 1.00 94.88 86 GLU A N 1
ATOM 639 C CA . GLU A 1 86 ? -13.829 2.963 17.915 1.00 94.88 86 GLU A CA 1
ATOM 640 C C . GLU A 1 86 ? -15.035 2.610 18.804 1.00 94.88 86 GLU A C 1
ATOM 642 O O . GLU A 1 86 ? -15.655 3.487 19.407 1.00 94.88 86 GLU A O 1
ATOM 647 N N . LYS A 1 87 ? -15.376 1.319 18.912 1.00 91.50 87 LYS A N 1
ATOM 648 C CA . LYS A 1 87 ? -16.437 0.853 19.817 1.00 91.50 87 LYS A CA 1
ATOM 649 C C . LYS A 1 87 ? -16.061 1.037 21.286 1.00 91.50 87 LYS A C 1
ATOM 651 O O . LYS A 1 87 ? -16.918 1.458 22.059 1.00 91.50 87 LYS A O 1
ATOM 656 N N . ALA A 1 88 ? -14.817 0.739 21.659 1.00 89.38 88 ALA A N 1
ATOM 657 C CA . ALA A 1 88 ? -14.322 0.929 23.019 1.00 89.38 88 ALA A CA 1
ATOM 658 C C . ALA A 1 88 ? -14.383 2.411 23.427 1.00 89.38 88 ALA A C 1
ATOM 660 O O . ALA A 1 88 ? -14.983 2.727 24.456 1.00 89.38 88 ALA A O 1
ATOM 661 N N . ASP A 1 89 ? -13.890 3.307 22.567 1.00 87.31 89 ASP A N 1
ATOM 662 C CA . ASP A 1 89 ? -13.913 4.759 22.772 1.00 87.31 89 ASP A CA 1
ATOM 663 C C . ASP A 1 89 ? -15.347 5.279 22.942 1.00 87.31 89 ASP A C 1
ATOM 665 O O . ASP A 1 89 ? -15.644 6.027 23.872 1.00 87.31 89 ASP A O 1
ATOM 669 N N . LYS A 1 90 ? -16.278 4.824 22.092 1.00 89.00 90 LYS A N 1
ATOM 670 C CA . LYS A 1 90 ? -17.701 5.202 22.167 1.00 89.00 90 LYS A CA 1
ATOM 671 C C . LYS A 1 90 ? -18.412 4.674 23.412 1.00 89.00 90 LYS A C 1
ATOM 673 O O . LYS A 1 90 ? -19.373 5.289 23.863 1.00 89.00 90 LYS A O 1
ATOM 678 N N . SER A 1 91 ? -17.973 3.538 23.949 1.00 79.25 91 SER A N 1
ATOM 679 C CA . SER A 1 91 ? -18.536 2.948 25.170 1.00 79.25 91 SER A CA 1
ATOM 680 C C . SER A 1 91 ? -17.978 3.547 26.467 1.00 79.25 91 SER A C 1
ATOM 682 O O . SER A 1 91 ? -18.474 3.208 27.538 1.00 79.25 91 SER A O 1
ATOM 684 N N . GLY A 1 92 ? -16.977 4.435 26.390 1.00 62.16 92 GLY A N 1
ATOM 685 C CA . GLY A 1 92 ? -16.385 5.092 27.559 1.00 62.16 92 GLY A CA 1
ATOM 686 C C . GLY A 1 92 ? -15.558 4.168 28.457 1.00 62.16 92 GLY A C 1
ATOM 687 O O . GLY A 1 92 ? -15.323 4.506 29.613 1.00 62.16 92 GLY A O 1
ATOM 688 N N . ILE A 1 93 ? -15.122 3.004 27.958 1.00 60.03 93 ILE A N 1
ATOM 689 C CA . ILE A 1 93 ? -14.307 2.063 28.736 1.00 60.03 93 ILE A CA 1
ATOM 690 C C . ILE A 1 93 ? -12.882 2.625 28.822 1.00 60.03 93 ILE A C 1
ATOM 692 O O . ILE A 1 93 ? -12.047 2.395 27.945 1.00 60.03 93 ILE A O 1
ATOM 696 N N . SER A 1 94 ? -12.595 3.373 29.889 1.00 52.78 94 SER A N 1
ATOM 697 C CA . SER A 1 94 ? -11.22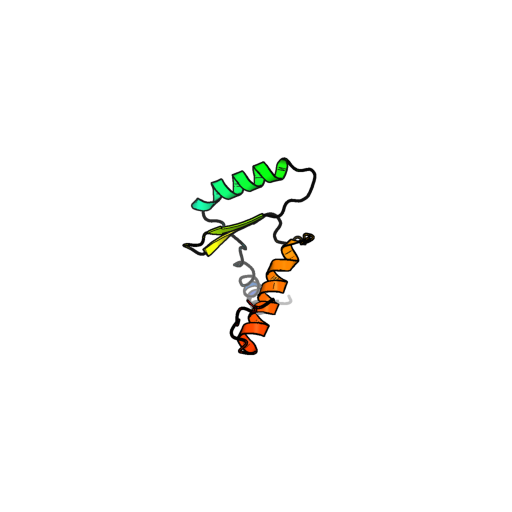8 3.630 30.335 1.00 52.78 94 SER A CA 1
ATOM 698 C C . SER A 1 94 ? -10.559 2.284 30.592 1.00 52.78 94 SER A C 1
ATOM 700 O O . SER A 1 94 ? -11.065 1.466 31.357 1.00 52.78 94 SER A O 1
ATOM 702 N N . ARG A 1 95 ? -9.448 2.011 29.901 1.00 57.19 95 ARG A N 1
ATOM 703 C CA . ARG A 1 95 ? -8.675 0.778 30.082 1.00 57.19 95 ARG A CA 1
ATOM 704 C C . ARG A 1 95 ? -8.076 0.791 31.486 1.00 57.19 95 ARG A C 1
ATOM 706 O O . ARG A 1 95 ? -7.000 1.337 31.698 1.00 57.19 95 ARG A O 1
ATOM 713 N N . GLU A 1 96 ? -8.789 0.213 32.436 1.00 54.16 96 GLU A N 1
ATOM 714 C CA . GLU A 1 96 ? -8.236 -0.165 33.724 1.00 54.16 96 GLU A CA 1
ATOM 715 C C . GLU A 1 96 ? -7.500 -1.484 33.513 1.00 54.16 96 GLU A C 1
ATOM 717 O O . GLU A 1 96 ? -8.087 -2.530 33.239 1.00 54.16 96 GLU A O 1
ATOM 722 N N . GLU A 1 97 ? -6.177 -1.376 33.532 1.00 53.50 97 GLU A N 1
ATOM 723 C CA . GLU A 1 97 ? -5.225 -2.463 33.684 1.00 53.50 97 GLU A CA 1
ATOM 724 C C . GLU A 1 97 ? -5.760 -3.503 34.687 1.00 53.50 97 GLU A C 1
ATOM 726 O O . GLU A 1 97 ? -5.713 -3.297 35.899 1.00 53.50 97 GLU A O 1
ATOM 731 N N . GLN A 1 98 ? -6.248 -4.648 34.201 1.00 54.12 98 GLN A N 1
ATOM 732 C CA . GLN A 1 98 ? -6.368 -5.853 35.023 1.00 54.12 98 GLN A CA 1
ATOM 733 C C . GLN A 1 98 ? -4.956 -6.415 35.253 1.00 54.12 98 GLN A C 1
ATOM 735 O O . GLN A 1 98 ? -4.567 -7.433 34.689 1.00 54.12 98 GLN A O 1
ATOM 740 N N . SER A 1 99 ? -4.172 -5.708 36.068 1.00 49.69 99 SER A N 1
ATOM 741 C CA . SER A 1 99 ? -3.027 -6.262 36.782 1.00 49.69 99 SER A CA 1
ATOM 742 C C . SER A 1 99 ? -3.541 -6.740 38.136 1.00 49.69 99 SER A C 1
ATOM 744 O O . SER A 1 99 ? -3.780 -5.952 39.050 1.00 49.69 99 SER A O 1
ATOM 746 N N . GLY A 1 100 ? -3.812 -8.038 38.228 1.00 49.56 100 GLY A N 1
ATOM 747 C CA . GLY A 1 100 ? -4.292 -8.679 39.445 1.00 49.56 100 GLY A CA 1
ATOM 748 C C . GLY A 1 100 ? -4.674 -10.130 39.187 1.00 49.56 100 GLY A C 1
ATOM 749 O O . GLY A 1 100 ? -5.838 -10.412 38.911 1.00 49.56 100 GLY A O 1
ATOM 750 N N . GLY A 1 101 ? -3.685 -11.024 39.271 1.00 39.19 101 GLY A N 1
ATOM 751 C CA . GLY A 1 101 ? -3.843 -12.478 39.174 1.00 39.19 101 GLY A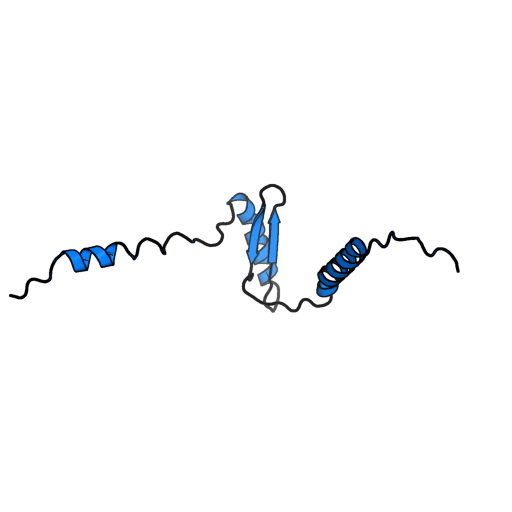 CA 1
ATOM 752 C C . GLY A 1 101 ? -2.585 -13.168 38.687 1.00 39.19 101 GLY A C 1
ATOM 753 O O . GLY A 1 101 ? -2.518 -13.417 37.467 1.00 39.19 101 GLY A O 1
#

pLDDT: mean 77.37, std 20.41, range [39.19, 97.25]

Sequence (101 aa):
MNSIPLHRSLCLLSLGLFFSSSLPGQDSAALAPIREKCESVSKGFSGVVGVGVQELNNGQWIVLNGDKRFPMQSVFKLPLAMAVLEKADKSGISREEQSGG

Secondary structure (DSSP, 8-state):
-----THHHHHHHHSSSSSS--------TTTHHHHHHHHHHHTTSSS---EEEE-TTT--EEEESTTS----GGGGHHHHHHHHHHHHHHHT---------

Foldseek 3Di:
DDDDDPVVVVVVVVVPPPPPPDDPDDQPPVCVVVLVVVVVVQVVDPDHDWDWDADPPPGHIDTDPPVDDDDCVVVVVVVVVVVVVVVCVVVVDDPDPPPDD

Radius of gyration: 26.03 Å; chains: 1; bounding box: 47×40×90 Å